Protein AF-A0AAX2UZ15-F1 (afdb_monomer_lite)

Sequence (75 aa):
QGFTYADTMRIIILPQAVRTILPPLTNQVVNLIKNTSTVAIISGADIMFTAKAWAYDTTNYVPAFAGAAFLYFIM

Structure (mmCIF, N/CA/C/O backbone):
data_AF-A0AAX2UZ15-F1
#
_entry.id   AF-A0AAX2UZ15-F1
#
loop_
_atom_site.group_PDB
_atom_site.id
_atom_site.type_symbol
_atom_site.label_atom_id
_atom_site.label_alt_id
_atom_site.label_comp_id
_atom_site.label_asym_id
_atom_site.label_entity_id
_atom_site.label_seq_id
_atom_site.pdbx_PDB_ins_code
_atom_site.Cartn_x
_atom_site.Cartn_y
_atom_site.Cartn_z
_atom_site.occupancy
_atom_site.B_iso_or_equiv
_atom_site.auth_seq_id
_atom_site.auth_comp_id
_atom_site.auth_asym_id
_atom_site.auth_atom_id
_atom_site.pdbx_PDB_model_num
ATOM 1 N N . GLN A 1 1 ? -31.230 -7.888 35.547 1.00 48.34 1 GLN A N 1
ATOM 2 C CA . GLN A 1 1 ? -31.370 -7.643 34.098 1.00 48.34 1 GLN A CA 1
ATOM 3 C C . GLN A 1 1 ? -30.049 -7.057 33.642 1.00 48.34 1 GLN A C 1
ATOM 5 O O . GLN A 1 1 ? -29.765 -5.911 33.956 1.00 48.34 1 GLN A O 1
ATOM 10 N N . GLY A 1 2 ? -29.176 -7.898 33.095 1.00 71.56 2 GLY A N 1
ATOM 11 C CA . GLY A 1 2 ? -27.812 -7.530 32.720 1.00 71.56 2 GLY A CA 1
ATOM 12 C C . GLY A 1 2 ? -27.591 -7.873 31.257 1.00 71.56 2 GLY A C 1
ATOM 13 O O . GLY A 1 2 ? -28.151 -8.859 30.778 1.00 71.56 2 GLY A O 1
ATOM 14 N N . PHE A 1 3 ? -26.819 -7.038 30.563 1.00 71.94 3 PHE A N 1
ATOM 15 C CA . PHE A 1 3 ? -26.413 -7.279 29.183 1.00 71.94 3 PHE A CA 1
ATOM 16 C C . PHE A 1 3 ? -25.778 -8.662 29.055 1.00 71.94 3 PHE A C 1
ATOM 18 O O . PHE A 1 3 ? -24.956 -9.056 29.887 1.00 71.94 3 PHE A O 1
ATOM 25 N N . THR A 1 4 ? -26.149 -9.405 28.013 1.00 85.69 4 THR A N 1
ATOM 26 C CA . THR A 1 4 ? -25.430 -10.640 27.701 1.00 85.69 4 THR A CA 1
ATOM 27 C C . THR A 1 4 ? -24.000 -10.306 27.269 1.00 85.69 4 THR A C 1
ATOM 29 O O . THR A 1 4 ? -23.676 -9.171 26.901 1.00 85.69 4 THR A O 1
ATOM 32 N N . TYR A 1 5 ? -23.106 -11.293 27.318 1.00 82.88 5 TYR A N 1
ATOM 33 C CA . TYR A 1 5 ? -21.705 -11.103 26.931 1.00 82.88 5 TYR A CA 1
ATOM 34 C C . TYR A 1 5 ? -21.575 -10.572 25.489 1.00 82.88 5 TYR A C 1
ATOM 36 O O . TYR A 1 5 ? -20.756 -9.697 25.209 1.00 82.88 5 TYR A O 1
ATOM 44 N N . ALA A 1 6 ? -22.455 -11.038 24.594 1.00 84.94 6 ALA A N 1
ATOM 45 C CA . ALA A 1 6 ? -22.542 -10.574 23.213 1.00 84.94 6 ALA A CA 1
ATOM 46 C C . ALA A 1 6 ? -22.994 -9.106 23.110 1.00 84.94 6 ALA A C 1
ATOM 48 O O . ALA A 1 6 ? -22.399 -8.335 22.352 1.00 84.94 6 ALA A O 1
ATOM 49 N N . ASP A 1 7 ? -23.986 -8.698 23.907 1.00 83.12 7 ASP A N 1
ATOM 50 C CA . ASP A 1 7 ? -24.457 -7.308 23.940 1.00 83.12 7 ASP A CA 1
ATOM 51 C C . ASP A 1 7 ? -23.369 -6.366 24.463 1.00 83.12 7 ASP A C 1
ATOM 53 O O . ASP A 1 7 ? -23.119 -5.307 23.890 1.00 83.12 7 ASP A O 1
ATOM 57 N N . THR A 1 8 ? -22.653 -6.786 25.506 1.00 85.31 8 THR A N 1
ATOM 58 C CA . THR A 1 8 ? -21.549 -6.016 26.098 1.00 85.31 8 THR A CA 1
ATOM 59 C C . THR A 1 8 ? -20.411 -5.836 25.090 1.00 85.31 8 THR A C 1
ATOM 61 O O . THR A 1 8 ? -19.905 -4.728 24.899 1.00 85.31 8 THR A O 1
ATOM 64 N N . MET A 1 9 ? -20.033 -6.904 24.382 1.00 88.31 9 MET A N 1
ATOM 65 C CA . MET A 1 9 ? -18.971 -6.848 23.378 1.00 88.31 9 MET A CA 1
ATOM 66 C C . MET A 1 9 ? -19.328 -5.903 22.223 1.00 88.31 9 MET A C 1
ATOM 68 O O . MET A 1 9 ? -18.501 -5.087 21.815 1.00 88.31 9 MET A O 1
ATOM 72 N N . ARG A 1 10 ? -20.564 -5.968 21.715 1.00 87.31 10 ARG A N 1
ATOM 73 C CA . ARG A 1 10 ? -20.985 -5.191 20.541 1.00 87.31 10 ARG A CA 1
ATOM 74 C C . ARG A 1 10 ? -21.296 -3.729 20.845 1.00 87.31 10 ARG A C 1
ATOM 76 O O . ARG A 1 10 ? -20.977 -2.870 20.028 1.00 87.31 10 ARG A O 1
ATOM 83 N N . ILE A 1 11 ? -21.914 -3.453 21.989 1.00 88.25 11 ILE A N 1
ATOM 84 C CA . ILE A 1 11 ? -22.408 -2.112 22.338 1.00 88.25 11 ILE A CA 1
ATOM 85 C C . ILE A 1 11 ? -21.339 -1.299 23.073 1.00 88.25 11 ILE A C 1
ATOM 87 O O . ILE A 1 11 ? -21.303 -0.078 22.942 1.00 88.25 11 ILE A O 1
ATOM 91 N N . ILE A 1 12 ? -20.459 -1.956 23.835 1.00 84.81 12 ILE A N 1
ATOM 92 C CA . ILE A 1 12 ? -19.531 -1.274 24.744 1.00 84.81 12 ILE A CA 1
ATOM 93 C C . ILE A 1 12 ? -18.090 -1.440 24.261 1.00 84.81 12 ILE A C 1
ATOM 95 O O . ILE A 1 12 ? -17.418 -0.443 24.004 1.00 84.81 12 ILE A O 1
ATOM 99 N N . ILE A 1 13 ? -17.615 -2.678 24.104 1.00 87.94 13 ILE A N 1
ATOM 100 C CA . ILE A 1 13 ? -16.183 -2.953 23.902 1.00 87.94 13 ILE A CA 1
ATOM 101 C C . ILE A 1 13 ? -15.732 -2.627 22.472 1.00 87.94 13 ILE A C 1
ATOM 103 O O . ILE A 1 13 ? -14.761 -1.896 22.297 1.00 87.94 13 ILE A O 1
ATOM 107 N N . LEU A 1 14 ? -16.439 -3.110 21.444 1.00 87.88 14 LEU A N 1
ATOM 108 C CA . LEU A 1 14 ? -16.097 -2.859 20.037 1.00 87.88 14 LEU A CA 1
ATOM 109 C C . LEU A 1 14 ? -16.063 -1.364 19.660 1.00 87.88 14 LEU A C 1
ATOM 111 O O . LEU A 1 14 ? -15.049 -0.929 19.112 1.00 87.88 14 LEU A O 1
ATOM 115 N N . PRO A 1 15 ? -17.094 -0.545 19.949 1.00 86.31 15 PRO A N 1
ATOM 116 C CA . PRO A 1 15 ? -17.060 0.873 19.588 1.00 86.31 15 PRO A CA 1
ATOM 117 C C . PRO A 1 15 ? -15.984 1.654 20.354 1.00 86.31 15 PRO A C 1
ATOM 119 O O . PRO A 1 15 ? -15.388 2.575 19.792 1.00 86.31 15 PRO A O 1
ATOM 122 N N . GLN A 1 16 ? -15.677 1.272 21.599 1.00 85.94 16 GLN A N 1
ATOM 123 C CA . GLN A 1 16 ? -14.563 1.866 22.347 1.00 85.94 16 GLN A CA 1
ATOM 124 C C . GLN A 1 16 ? -13.209 1.473 21.756 1.00 85.94 16 GLN A C 1
ATOM 126 O O . GLN A 1 16 ? -12.368 2.340 21.525 1.00 85.94 16 GLN A O 1
ATOM 131 N N . ALA A 1 17 ? -13.020 0.189 21.448 1.00 88.12 17 ALA A N 1
ATOM 132 C CA . ALA A 1 17 ? -11.803 -0.313 20.830 1.00 88.12 17 ALA A CA 1
ATOM 133 C C . ALA A 1 17 ? -11.535 0.399 19.497 1.00 88.12 17 ALA A C 1
ATOM 135 O O . ALA A 1 17 ? -10.464 0.968 19.316 1.00 88.12 17 ALA A O 1
ATOM 136 N N . VAL A 1 18 ? -12.521 0.484 18.599 1.00 87.56 18 VAL A N 1
ATOM 137 C CA . VAL A 1 18 ? -12.375 1.176 17.305 1.00 87.56 18 VAL A CA 1
ATOM 138 C C . VAL A 1 18 ? -11.910 2.626 17.486 1.00 87.56 18 VAL A C 1
ATOM 140 O O . VAL A 1 18 ? -10.991 3.065 16.797 1.00 87.56 18 VAL A O 1
ATOM 143 N N . ARG A 1 19 ? -12.469 3.362 18.455 1.00 86.31 19 ARG A N 1
ATOM 144 C CA . ARG A 1 19 ? -12.092 4.761 18.715 1.00 86.31 19 ARG A CA 1
ATOM 145 C C . ARG A 1 19 ? -10.660 4.915 19.243 1.00 86.31 19 ARG A C 1
ATOM 147 O O . ARG A 1 19 ? -10.032 5.935 18.975 1.00 86.31 19 ARG A O 1
ATOM 154 N N . THR A 1 20 ? -10.140 3.907 19.940 1.00 87.94 20 THR A N 1
ATOM 155 C CA . THR A 1 20 ? -8.763 3.883 20.462 1.00 87.94 20 THR A CA 1
ATOM 156 C C . THR A 1 20 ? -7.745 3.400 19.425 1.00 87.94 20 THR A C 1
ATOM 158 O O . THR A 1 20 ? -6.615 3.883 19.421 1.00 87.94 20 THR A O 1
ATOM 161 N N . ILE A 1 21 ? -8.119 2.478 18.529 1.00 89.31 21 ILE A N 1
ATOM 162 C CA . ILE A 1 21 ? -7.196 1.890 17.539 1.00 89.31 21 ILE A CA 1
ATOM 163 C C . ILE A 1 21 ? -7.124 2.736 16.247 1.00 89.31 21 ILE A C 1
ATOM 165 O O . ILE A 1 21 ? -6.093 2.752 15.578 1.00 89.31 21 ILE A O 1
ATOM 169 N N . LEU A 1 22 ? -8.173 3.495 15.900 1.00 86.06 22 LEU A N 1
ATOM 170 C CA . LEU A 1 22 ? -8.188 4.369 14.712 1.00 86.06 22 LEU A CA 1
ATOM 171 C C . LEU A 1 22 ? -7.067 5.439 14.688 1.00 86.06 22 LEU A C 1
ATOM 173 O O . LEU A 1 22 ? -6.417 5.587 13.646 1.00 86.06 22 LEU A O 1
ATOM 177 N N . PRO A 1 23 ? -6.783 6.172 15.787 1.00 85.56 23 PRO A N 1
ATOM 178 C CA . PRO A 1 23 ? -5.691 7.147 15.812 1.00 85.56 23 PRO A CA 1
ATOM 179 C C . PRO A 1 23 ? -4.298 6.548 15.517 1.00 85.56 23 PRO A C 1
ATOM 181 O O . PRO A 1 23 ? -3.624 7.056 14.616 1.00 85.56 23 PRO A O 1
ATOM 184 N N . PRO A 1 24 ? -3.839 5.466 16.187 1.00 88.62 24 PRO A N 1
ATOM 185 C CA . PRO A 1 24 ? -2.537 4.868 15.888 1.00 88.62 24 PRO A CA 1
ATOM 186 C C . PRO A 1 24 ? -2.487 4.178 14.519 1.00 88.62 24 PRO A C 1
ATOM 188 O O . PRO A 1 24 ? -1.440 4.223 13.873 1.00 88.62 24 PRO A O 1
ATOM 191 N N . LEU A 1 25 ? -3.596 3.610 14.028 1.00 88.12 25 LEU A N 1
ATOM 192 C CA . LEU A 1 25 ? -3.656 3.050 12.671 1.00 88.12 25 LEU A CA 1
ATOM 193 C C . LEU A 1 25 ? -3.425 4.114 11.604 1.00 88.12 25 LEU A C 1
ATOM 195 O O . LEU A 1 25 ? -2.701 3.873 10.645 1.00 88.12 25 LEU A O 1
ATOM 199 N N . THR A 1 26 ? -3.983 5.308 11.791 1.00 87.25 26 THR A N 1
ATOM 200 C CA . THR A 1 26 ? -3.781 6.417 10.849 1.00 87.25 26 THR A CA 1
ATOM 201 C C . THR A 1 26 ? -2.300 6.795 10.772 1.00 87.25 26 THR A C 1
ATOM 203 O O . THR A 1 26 ? -1.758 6.976 9.685 1.00 87.25 26 THR A O 1
ATOM 206 N N . ASN A 1 27 ? -1.610 6.834 11.914 1.00 89.69 27 ASN A N 1
ATOM 207 C CA . ASN A 1 27 ? -0.169 7.078 11.956 1.00 89.69 27 ASN A CA 1
ATOM 208 C C . ASN A 1 27 ? 0.629 5.941 11.282 1.00 89.69 27 ASN A C 1
ATOM 210 O O . ASN A 1 27 ? 1.548 6.199 10.507 1.00 89.69 27 ASN A O 1
ATOM 214 N N . GLN A 1 28 ? 0.246 4.679 11.501 1.00 88.81 28 GLN A N 1
ATOM 215 C CA . GLN A 1 28 ? 0.868 3.539 10.817 1.00 88.81 28 GLN A CA 1
ATOM 216 C C . GLN A 1 28 ? 0.666 3.582 9.302 1.00 88.81 28 GLN A C 1
ATOM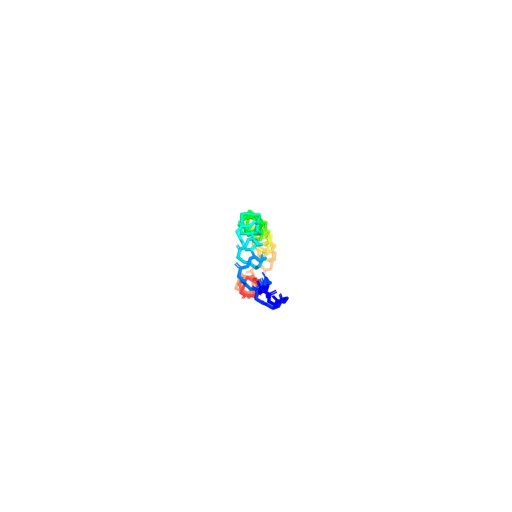 218 O O . GLN A 1 28 ? 1.632 3.388 8.573 1.00 88.81 28 GLN A O 1
ATOM 223 N N . VAL A 1 29 ? -0.539 3.889 8.819 1.00 89.38 29 VAL A N 1
ATOM 224 C CA . VAL A 1 29 ? -0.817 4.027 7.381 1.00 89.38 29 VAL A CA 1
ATOM 225 C C . VAL A 1 29 ? 0.033 5.142 6.776 1.00 89.38 29 VAL A C 1
ATOM 227 O O . VAL A 1 29 ? 0.652 4.935 5.737 1.00 89.38 29 VAL A O 1
ATOM 230 N N . VAL A 1 30 ? 0.144 6.296 7.439 1.00 88.50 30 VAL A N 1
ATOM 231 C CA . VAL A 1 30 ? 0.999 7.399 6.966 1.00 88.50 30 VAL A CA 1
ATOM 232 C C . VAL A 1 30 ? 2.473 6.987 6.916 1.00 88.50 30 VAL A C 1
ATOM 234 O O . VAL A 1 30 ? 3.161 7.298 5.943 1.00 88.50 30 VAL A O 1
ATOM 237 N N . ASN A 1 31 ? 2.968 6.271 7.925 1.00 91.00 31 ASN A N 1
ATOM 238 C CA . ASN A 1 31 ? 4.349 5.787 7.935 1.00 91.00 31 ASN A CA 1
ATOM 239 C C . ASN A 1 31 ? 4.598 4.721 6.864 1.00 91.00 31 ASN A C 1
ATOM 241 O O . ASN A 1 31 ? 5.638 4.753 6.212 1.00 91.00 31 ASN A O 1
ATOM 245 N N . LEU A 1 32 ? 3.642 3.819 6.635 1.00 88.38 32 LEU A N 1
ATOM 246 C CA . LEU A 1 32 ? 3.711 2.839 5.552 1.00 88.38 32 LEU A CA 1
ATOM 247 C C . LEU A 1 32 ? 3.744 3.531 4.191 1.00 88.38 32 LEU A C 1
ATOM 249 O O . LEU A 1 32 ? 4.634 3.241 3.402 1.00 88.38 32 LEU A O 1
ATOM 253 N N . ILE A 1 33 ? 2.862 4.506 3.951 1.00 88.12 33 ILE A N 1
ATOM 254 C CA . ILE A 1 33 ? 2.865 5.296 2.712 1.00 88.12 33 ILE A CA 1
ATOM 255 C C . ILE A 1 33 ? 4.222 5.975 2.517 1.00 88.12 33 ILE A C 1
ATOM 257 O O . ILE A 1 33 ? 4.796 5.857 1.440 1.00 88.12 33 ILE A O 1
ATOM 261 N N . LYS A 1 34 ? 4.767 6.632 3.549 1.00 83.75 34 LYS A N 1
ATOM 262 C CA . LYS A 1 34 ? 6.081 7.292 3.474 1.00 83.75 34 LYS A CA 1
ATOM 263 C C . LYS A 1 34 ? 7.220 6.319 3.177 1.00 83.75 34 LYS A C 1
ATOM 265 O O . LYS A 1 34 ? 8.090 6.624 2.363 1.00 83.75 34 LYS A O 1
ATOM 270 N N . ASN A 1 35 ? 7.238 5.164 3.834 1.00 87.31 35 ASN A N 1
ATOM 271 C CA . ASN A 1 35 ? 8.295 4.174 3.648 1.00 87.31 35 ASN A CA 1
ATOM 272 C C . ASN A 1 35 ? 8.195 3.522 2.263 1.00 87.31 35 ASN A C 1
ATOM 274 O O . ASN A 1 35 ? 9.195 3.470 1.551 1.00 87.31 35 ASN A O 1
ATOM 278 N N . THR A 1 36 ? 6.996 3.116 1.833 1.00 86.38 36 THR A N 1
ATOM 279 C CA . THR A 1 36 ? 6.758 2.559 0.493 1.00 86.38 36 THR A CA 1
ATOM 280 C C . THR A 1 36 ? 7.055 3.581 -0.601 1.00 86.38 36 THR A C 1
ATOM 282 O O . THR A 1 36 ? 7.725 3.234 -1.568 1.00 86.38 36 THR A O 1
ATOM 285 N N . SER A 1 37 ? 6.652 4.849 -0.446 1.00 86.44 37 SER A N 1
ATOM 286 C CA . SER A 1 37 ? 6.967 5.892 -1.431 1.00 86.44 37 SER A CA 1
ATOM 287 C C . SER A 1 37 ? 8.468 6.159 -1.520 1.00 86.44 37 SER A C 1
ATOM 289 O O . SER A 1 37 ? 8.999 6.328 -2.612 1.00 86.44 37 SER A O 1
ATOM 291 N N . THR A 1 38 ? 9.167 6.171 -0.382 1.00 84.56 38 THR A N 1
ATOM 292 C CA . THR A 1 38 ? 10.622 6.375 -0.347 1.00 84.56 38 THR A CA 1
ATOM 293 C C . THR A 1 38 ? 11.348 5.220 -1.033 1.00 84.56 38 THR A C 1
ATOM 295 O O . THR A 1 38 ? 12.197 5.455 -1.888 1.00 84.56 38 THR A O 1
ATOM 298 N N . VAL A 1 39 ? 10.971 3.977 -0.723 1.00 84.44 39 VAL A N 1
ATOM 299 C CA . VAL A 1 39 ? 11.545 2.781 -1.356 1.00 84.44 39 VAL A CA 1
ATOM 300 C C . VAL A 1 39 ? 11.244 2.744 -2.856 1.00 84.44 39 VAL A C 1
ATOM 302 O O . VAL A 1 39 ? 12.144 2.453 -3.637 1.00 84.44 39 VAL A O 1
ATOM 305 N N . ALA A 1 40 ? 10.025 3.091 -3.278 1.00 82.56 40 ALA A N 1
ATOM 306 C CA . ALA A 1 40 ? 9.652 3.133 -4.692 1.00 82.56 40 ALA A CA 1
ATOM 307 C C . ALA A 1 40 ? 10.459 4.181 -5.479 1.00 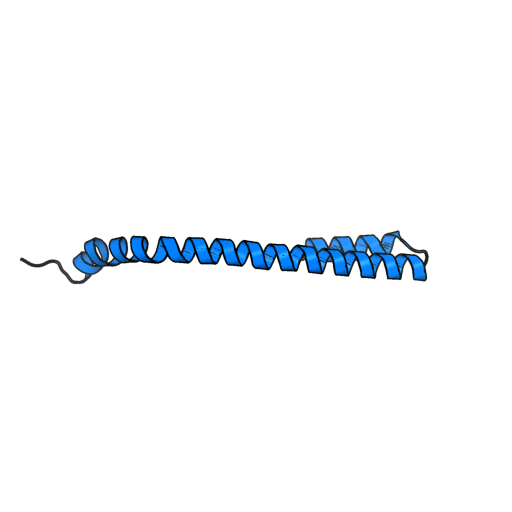82.56 40 ALA A C 1
ATOM 309 O O . ALA A 1 40 ? 10.923 3.898 -6.582 1.00 82.56 40 ALA A O 1
ATOM 310 N N . ILE A 1 41 ? 10.679 5.371 -4.906 1.00 82.81 41 ILE A N 1
ATOM 311 C CA . ILE A 1 41 ? 11.486 6.427 -5.538 1.00 82.81 41 ILE A CA 1
ATOM 312 C C . ILE A 1 41 ? 12.954 6.001 -5.655 1.00 82.81 41 ILE A C 1
ATOM 314 O O . ILE A 1 41 ? 13.551 6.183 -6.715 1.00 82.81 41 ILE A O 1
ATOM 318 N N . ILE A 1 42 ? 13.527 5.422 -4.597 1.00 84.06 42 ILE A N 1
ATOM 319 C CA . ILE A 1 42 ? 14.921 4.954 -4.602 1.00 84.06 42 ILE A CA 1
ATOM 320 C C . ILE A 1 42 ? 15.098 3.808 -5.609 1.00 84.06 42 ILE A C 1
ATOM 322 O O . ILE A 1 42 ? 15.955 3.893 -6.481 1.00 84.06 42 ILE A O 1
ATOM 326 N N . SER A 1 43 ? 14.232 2.792 -5.561 1.00 80.12 43 SER A N 1
ATOM 327 C CA . SER A 1 43 ? 14.260 1.650 -6.487 1.00 80.12 43 SER A CA 1
ATOM 328 C C . SER 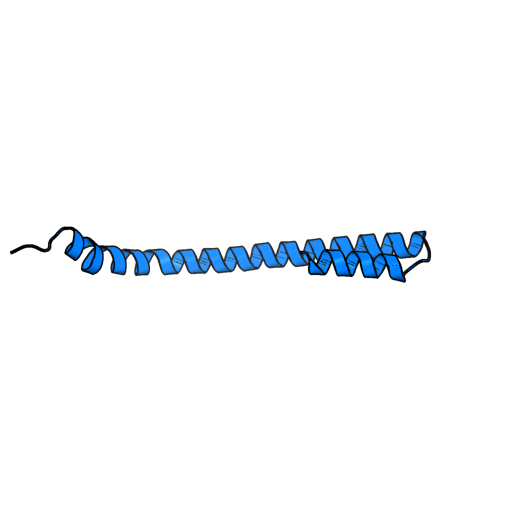A 1 43 ? 14.103 2.086 -7.949 1.00 80.12 43 SER A C 1
ATOM 330 O O . SER A 1 43 ? 14.864 1.662 -8.817 1.00 80.12 43 SER A O 1
ATOM 332 N N . GLY A 1 44 ? 13.168 2.999 -8.238 1.00 82.75 44 GLY A N 1
ATOM 333 C CA . GLY A 1 44 ? 12.983 3.536 -9.587 1.00 82.75 44 GLY A CA 1
ATOM 334 C C . GLY A 1 44 ? 14.195 4.327 -10.092 1.00 82.75 44 GLY A C 1
ATOM 335 O O . GLY A 1 44 ? 14.561 4.210 -11.265 1.00 82.75 44 GLY A O 1
ATOM 336 N N . ALA A 1 45 ? 14.841 5.104 -9.217 1.00 81.62 45 ALA A N 1
ATOM 337 C CA . ALA A 1 45 ? 16.067 5.824 -9.550 1.00 81.62 45 ALA A CA 1
ATOM 338 C C . ALA A 1 45 ? 17.231 4.864 -9.847 1.00 81.62 45 ALA A C 1
ATOM 340 O O . ALA A 1 45 ? 17.923 5.055 -10.851 1.00 81.62 45 ALA A O 1
ATOM 341 N N . ASP A 1 46 ? 17.394 3.813 -9.042 1.00 83.62 46 ASP A N 1
ATOM 342 C CA . ASP A 1 46 ? 18.431 2.794 -9.229 1.00 83.62 46 ASP A CA 1
ATOM 343 C C . ASP A 1 46 ? 18.228 2.013 -10.535 1.00 83.62 46 ASP A C 1
ATOM 345 O O . ASP A 1 46 ? 19.148 1.923 -11.350 1.00 83.62 46 ASP A O 1
ATOM 349 N N . ILE A 1 47 ? 17.007 1.533 -10.805 1.00 83.75 47 ILE A N 1
ATOM 350 C CA . ILE A 1 47 ? 16.677 0.816 -12.050 1.00 83.75 47 ILE A CA 1
ATOM 351 C C . ILE A 1 47 ? 16.950 1.702 -13.271 1.00 83.75 47 ILE A C 1
ATOM 353 O O . ILE A 1 47 ? 17.560 1.251 -14.243 1.00 83.75 47 ILE A O 1
ATOM 357 N N . MET A 1 48 ? 16.538 2.973 -13.230 1.00 84.94 48 MET A N 1
ATOM 358 C CA . MET A 1 48 ? 16.774 3.921 -14.323 1.00 84.94 48 MET A CA 1
ATOM 359 C C . MET A 1 48 ? 18.269 4.208 -14.515 1.00 84.94 48 MET A C 1
ATOM 361 O O . MET A 1 48 ? 18.730 4.332 -15.653 1.00 84.94 48 MET A O 1
ATOM 365 N N . PHE A 1 49 ? 19.037 4.321 -13.431 1.00 84.31 49 PHE A N 1
ATOM 366 C CA . PHE A 1 49 ? 20.480 4.534 -13.502 1.00 84.31 49 PHE A CA 1
ATOM 367 C C . PHE A 1 49 ? 21.193 3.332 -14.130 1.00 84.31 49 PHE A C 1
ATOM 369 O O . PHE A 1 49 ? 21.951 3.503 -15.089 1.00 84.31 49 PHE A O 1
ATOM 376 N N . THR A 1 50 ? 20.891 2.116 -13.669 1.00 82.56 50 THR A N 1
ATOM 377 C CA . THR A 1 50 ? 21.445 0.877 -14.231 1.00 82.56 50 THR A CA 1
ATOM 378 C C . THR A 1 50 ? 21.041 0.686 -15.693 1.00 82.56 50 THR A C 1
ATOM 380 O O . THR A 1 50 ? 21.887 0.351 -16.521 1.00 82.56 50 THR A O 1
ATOM 383 N N . ALA A 1 51 ? 19.782 0.962 -16.047 1.00 83.75 51 ALA A N 1
ATOM 384 C CA . ALA A 1 51 ? 19.310 0.875 -17.426 1.00 83.75 51 ALA A CA 1
ATOM 385 C C . ALA A 1 51 ? 20.031 1.866 -18.348 1.00 83.75 51 ALA A C 1
ATOM 387 O O . ALA A 1 51 ? 20.438 1.496 -19.448 1.00 83.75 51 ALA A O 1
ATOM 388 N N . LYS A 1 52 ? 20.252 3.108 -17.895 1.00 82.31 52 LYS A N 1
ATOM 389 C CA . LYS A 1 52 ? 21.044 4.094 -18.644 1.00 82.31 52 LYS A CA 1
ATOM 390 C C . LYS A 1 52 ? 22.487 3.636 -18.816 1.00 82.31 52 LYS A C 1
ATOM 392 O O . LYS A 1 52 ? 22.985 3.678 -19.934 1.00 82.31 52 LYS A O 1
ATOM 397 N N . ALA A 1 53 ? 23.140 3.182 -17.746 1.00 84.00 53 ALA A N 1
ATOM 398 C CA . ALA A 1 53 ? 24.516 2.691 -17.808 1.00 84.00 53 ALA A CA 1
ATOM 399 C C . ALA A 1 53 ? 24.662 1.548 -18.827 1.00 84.00 53 ALA A C 1
ATOM 401 O O . ALA A 1 53 ? 25.555 1.582 -19.670 1.00 84.00 53 ALA A O 1
ATOM 402 N N . TRP A 1 54 ? 23.725 0.597 -18.818 1.00 81.00 54 TRP A N 1
ATOM 403 C CA . TRP A 1 54 ? 23.698 -0.505 -19.778 1.00 81.00 54 TRP A CA 1
ATOM 404 C C . TRP A 1 54 ? 23.410 -0.039 -21.215 1.00 81.00 54 TRP A C 1
ATOM 406 O O . TRP A 1 54 ? 24.051 -0.503 -22.157 1.00 81.00 54 TRP A O 1
ATOM 416 N N . ALA A 1 55 ? 22.505 0.929 -21.397 1.00 82.38 55 ALA A N 1
ATOM 417 C CA . ALA A 1 55 ? 22.217 1.525 -22.702 1.00 82.38 55 ALA A CA 1
ATOM 418 C C . ALA A 1 55 ? 23.437 2.229 -23.317 1.00 82.38 55 ALA A C 1
ATOM 420 O O . ALA A 1 55 ? 23.644 2.142 -24.527 1.00 82.38 55 ALA A O 1
ATOM 421 N N . TYR A 1 56 ? 24.233 2.921 -22.495 1.00 80.62 56 TYR A N 1
ATOM 422 C CA . TYR A 1 56 ? 25.471 3.569 -22.934 1.00 80.62 56 TYR A CA 1
ATOM 423 C C . TYR A 1 56 ? 26.544 2.554 -23.331 1.00 80.62 56 TYR A C 1
ATOM 425 O O . TYR A 1 56 ? 27.199 2.752 -24.348 1.00 80.62 56 TYR A O 1
ATOM 433 N N . ASP A 1 57 ? 26.694 1.470 -22.569 1.00 79.00 57 ASP A N 1
ATOM 434 C CA . ASP A 1 57 ? 27.691 0.429 -22.843 1.00 79.00 57 ASP A CA 1
ATOM 435 C C . ASP A 1 57 ? 27.358 -0.367 -24.117 1.00 79.00 57 ASP A C 1
ATOM 437 O O . ASP A 1 57 ? 28.212 -0.624 -24.961 1.00 79.00 57 ASP A O 1
ATOM 441 N N . THR A 1 58 ? 26.078 -0.694 -24.319 1.00 76.75 58 THR A N 1
ATOM 442 C CA . THR A 1 58 ? 25.636 -1.522 -25.452 1.00 76.75 58 THR A CA 1
ATOM 443 C C . THR A 1 58 ? 25.201 -0.703 -26.685 1.00 76.75 5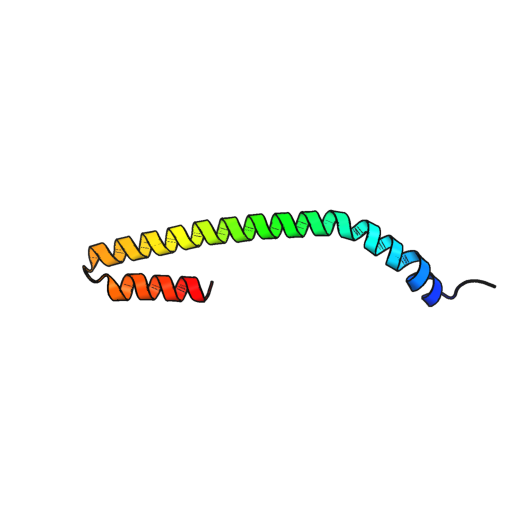8 THR A C 1
ATOM 445 O O . THR A 1 58 ? 24.884 -1.268 -27.730 1.00 76.75 58 THR A O 1
ATOM 448 N N . THR A 1 59 ? 25.162 0.638 -26.589 1.00 73.31 59 THR A N 1
ATOM 449 C CA . THR A 1 59 ? 24.639 1.592 -27.606 1.00 73.31 59 THR A CA 1
ATOM 450 C C . THR A 1 59 ? 23.188 1.309 -28.059 1.00 73.31 59 THR A C 1
ATOM 452 O O . THR A 1 59 ? 22.680 1.907 -29.008 1.00 73.31 59 THR A O 1
ATOM 455 N N . ASN A 1 60 ? 22.478 0.406 -27.373 1.00 71.25 60 ASN A N 1
ATOM 456 C CA . ASN A 1 60 ? 21.119 -0.017 -27.698 1.00 71.25 60 ASN A CA 1
ATOM 457 C C . ASN A 1 60 ? 20.141 0.459 -26.617 1.00 71.25 60 ASN A C 1
ATOM 459 O O . ASN A 1 60 ? 19.916 -0.194 -25.598 1.00 71.25 60 ASN A O 1
ATOM 463 N N . TYR A 1 61 ? 19.553 1.629 -26.853 1.00 73.44 61 TYR A N 1
ATOM 464 C CA . TYR A 1 61 ? 18.687 2.322 -25.896 1.00 73.44 61 TYR A CA 1
ATOM 465 C C . TYR A 1 61 ? 17.298 1.685 -25.755 1.00 73.44 61 TYR A C 1
ATOM 467 O O . TYR A 1 61 ? 16.715 1.691 -24.673 1.00 73.44 61 TYR A O 1
ATOM 475 N N . VAL A 1 62 ? 16.766 1.108 -26.835 1.00 78.12 62 VAL A N 1
ATOM 476 C CA . VAL A 1 62 ? 15.402 0.556 -26.877 1.00 78.12 62 VAL A CA 1
ATOM 477 C C . VAL A 1 62 ? 15.190 -0.601 -25.884 1.00 78.12 62 VAL A C 1
ATOM 479 O O . VAL A 1 62 ? 14.267 -0.499 -25.074 1.00 78.12 62 VAL A O 1
ATOM 482 N N . PRO A 1 63 ? 16.013 -1.672 -25.859 1.00 77.44 63 PRO A N 1
ATOM 483 C CA . PRO A 1 63 ? 15.823 -2.777 -24.919 1.00 77.44 63 PRO A CA 1
ATOM 484 C C . PRO A 1 63 ? 16.097 -2.368 -23.466 1.00 77.44 63 PRO A C 1
ATOM 486 O O . PRO A 1 63 ? 15.464 -2.895 -22.556 1.00 77.44 63 PRO A O 1
ATOM 489 N N . ALA A 1 64 ? 16.989 -1.399 -23.245 1.00 79.06 64 ALA A N 1
ATOM 490 C CA . ALA A 1 64 ? 17.358 -0.924 -21.916 1.00 79.06 64 ALA A CA 1
ATOM 491 C C . ALA A 1 64 ? 16.189 -0.212 -21.224 1.00 79.06 64 ALA A C 1
ATOM 493 O O . ALA A 1 64 ? 15.816 -0.536 -20.095 1.00 79.06 64 ALA A O 1
ATOM 494 N N . PHE A 1 65 ? 15.569 0.733 -21.935 1.00 80.69 65 PHE A N 1
ATOM 495 C CA . PHE A 1 65 ? 14.413 1.463 -21.425 1.00 80.69 65 PHE A CA 1
ATOM 496 C C . PHE A 1 65 ? 13.147 0.604 -21.407 1.00 80.69 65 PHE A C 1
ATOM 498 O O . PHE A 1 65 ? 12.339 0.758 -20.495 1.00 80.69 65 PHE A O 1
ATOM 505 N N . ALA A 1 66 ? 12.989 -0.340 -22.344 1.00 81.38 66 ALA A N 1
ATOM 506 C CA . ALA A 1 66 ? 11.885 -1.300 -22.310 1.00 81.38 66 ALA A CA 1
ATOM 507 C C . ALA A 1 66 ? 11.966 -2.231 -21.085 1.00 81.38 66 ALA A C 1
ATOM 509 O O . ALA A 1 66 ? 10.955 -2.448 -20.418 1.00 81.38 66 ALA A O 1
ATOM 510 N N . GLY A 1 67 ? 13.161 -2.729 -20.742 1.00 82.00 67 GLY A N 1
ATOM 511 C CA . GLY A 1 67 ? 13.380 -3.540 -19.541 1.00 82.00 67 GLY A CA 1
ATOM 512 C C . GLY A 1 67 ? 13.126 -2.762 -18.247 1.00 82.00 67 GLY A C 1
ATOM 513 O O . GLY A 1 67 ? 12.443 -3.261 -17.353 1.00 82.00 67 GLY A O 1
ATOM 514 N N . ALA A 1 68 ? 13.594 -1.513 -18.172 1.00 81.75 68 ALA A N 1
ATOM 515 C CA . ALA A 1 68 ? 13.310 -0.626 -17.043 1.00 81.75 68 ALA A CA 1
ATOM 516 C C . ALA A 1 68 ? 11.809 -0.318 -16.900 1.00 81.75 68 ALA A C 1
ATOM 518 O O . ALA A 1 68 ? 11.282 -0.345 -15.790 1.00 81.75 68 ALA A O 1
ATOM 519 N N . ALA A 1 69 ? 11.109 -0.071 -18.013 1.00 80.81 69 ALA A N 1
ATOM 520 C CA . ALA A 1 69 ? 9.669 0.173 -18.019 1.00 80.81 69 ALA A CA 1
ATOM 521 C C . ALA A 1 69 ? 8.875 -1.061 -17.565 1.00 80.81 69 ALA A C 1
ATOM 523 O O . ALA A 1 69 ? 7.924 -0.926 -16.800 1.00 80.81 69 ALA A O 1
ATOM 524 N N . PHE A 1 70 ? 9.280 -2.260 -17.989 1.00 84.56 70 PHE A N 1
ATOM 525 C CA . PHE A 1 70 ? 8.641 -3.507 -17.568 1.00 84.56 70 PHE A CA 1
ATOM 526 C C . PHE A 1 70 ? 8.847 -3.783 -16.072 1.00 84.56 70 PHE A C 1
ATOM 528 O O . PHE A 1 70 ? 7.897 -4.137 -15.376 1.00 84.56 70 PHE A O 1
ATOM 535 N N . LEU A 1 71 ? 10.062 -3.556 -15.559 1.00 80.31 71 LEU A N 1
ATOM 536 C CA . LEU A 1 71 ? 10.358 -3.659 -14.126 1.00 80.31 71 LEU A CA 1
ATOM 537 C C . LEU A 1 71 ? 9.568 -2.639 -13.298 1.00 80.31 71 LEU A C 1
ATOM 539 O O . LEU A 1 71 ? 9.030 -3.003 -12.259 1.00 80.31 71 LEU A O 1
ATOM 543 N N . TYR A 1 72 ? 9.443 -1.399 -13.777 1.00 81.69 72 TYR A N 1
ATOM 544 C CA . TYR A 1 72 ? 8.620 -0.375 -13.130 1.00 81.69 72 TYR A CA 1
ATOM 545 C C . TYR A 1 72 ? 7.124 -0.730 -13.118 1.00 81.69 72 TYR A C 1
ATOM 547 O O . TYR A 1 72 ? 6.426 -0.348 -12.196 1.00 81.69 72 TYR A O 1
ATOM 555 N N . PHE A 1 73 ? 6.618 -1.451 -14.124 1.00 78.50 73 PHE A N 1
ATOM 556 C CA . PHE A 1 73 ? 5.195 -1.807 -14.216 1.00 78.50 73 PHE A CA 1
ATOM 557 C C . PHE A 1 73 ? 4.791 -2.968 -13.290 1.00 78.50 73 PHE A C 1
ATOM 559 O O . PHE A 1 73 ? 3.616 -3.119 -12.963 1.00 78.50 73 PHE A O 1
ATOM 566 N N . ILE A 1 74 ? 5.749 -3.821 -12.914 1.00 76.81 74 ILE A N 1
ATOM 567 C CA . ILE A 1 74 ? 5.540 -4.960 -12.003 1.00 76.81 74 ILE A CA 1
ATOM 568 C C . ILE A 1 74 ? 5.718 -4.556 -10.531 1.00 76.81 74 ILE A C 1
ATOM 570 O O . ILE A 1 74 ? 5.142 -5.203 -9.654 1.00 76.81 74 ILE A O 1
ATOM 574 N N . MET A 1 75 ? 6.533 -3.530 -10.271 1.00 67.62 75 MET A N 1
ATOM 575 C CA . MET A 1 75 ?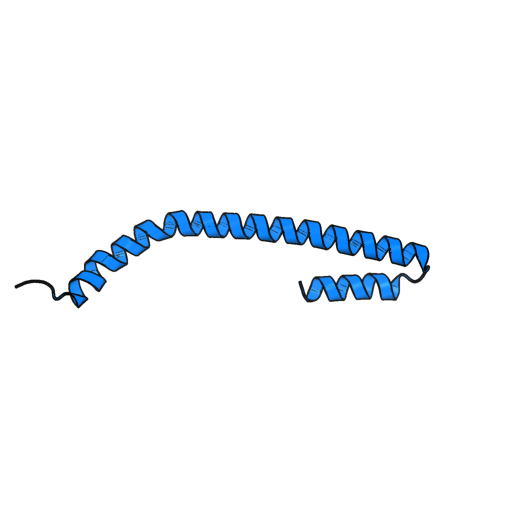 6.787 -2.963 -8.941 1.00 67.62 75 MET A CA 1
ATOM 576 C C . MET A 1 75 ? 5.683 -1.990 -8.527 1.00 67.62 75 MET A C 1
ATOM 578 O O . MET A 1 75 ? 5.265 -2.073 -7.350 1.00 67.62 75 MET A O 1
#

Foldseek 3Di:
DDDDPVRCCVVPVVVVVCVVVVVVVVVVVVVVCVVVVVCLVVVLVVLLVVLVVVCVVVVPNVVSVVVSVVVNVVD

Organism: Streptococcus salivarius (NCBI:txid1304)

pLDDT: mean 82.85, std 6.27, range [48.34, 91.0]

Radius of gyration: 24.78 Å; chains: 1; bounding box: 59×18×62 Å

InterPro domains:
  IPR000515 ABC transporter type 1, transmembrane domain MetI-like [PF00528] (2-73)
  IPR035906 MetI-like superfamily [G3DSA:1.10.3720.10] (1-75)
  IPR035906 MetI-like superfamily [SSF161098] (2-75)
  IPR043429 ABC transporter membrane protein permease protein ArtM/GltK/GlnP/TcyL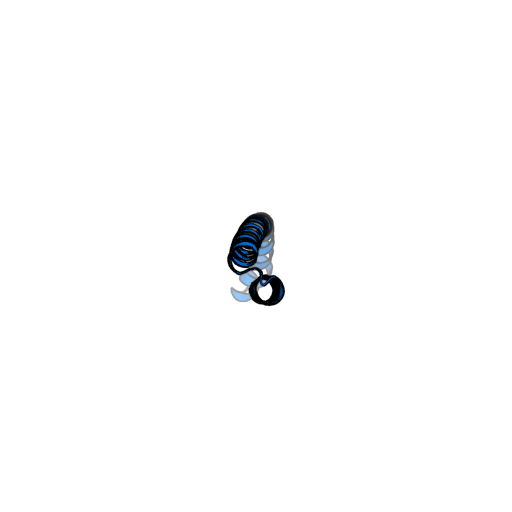/YhdX-like [PTHR30614] (2-75)

Secondary structure (DSSP, 8-state):
----HHHHIIIIIHHHHHHHHHHHHHHHHHHHHHHHHHHHHHHHHHHHHHHHHHHHHHS-HHHHHHHHHHHHHH-